Protein AF-A0A954X9W9-F1 (afdb_monomer_lite)

Radius of gyration: 19.05 Å; chains: 1; bounding box: 38×30×61 Å

Sequence (133 aa):
LPGRNALLVLKAALWCQMRGVRRLALAPLGSSPFADASPAFFSSLQATLNCGGAPHLKIEHPFANSTKQDVMQLGTRLPLELTFSCIDPRGELHCGSCNKCAERQQAFRCVGRLDLTVYAERTFDELPRPMTA

Foldseek 3Di:
DALVLLVVVVVVLVVCLVVVNQEDEDEDALPDPHPCPAPVNQVVSQVVSPPPVTRRHDYHHPRNDPDLLRVLVVCVPPPCLPDDFAPDADVVARQQPDPRNVVVCVSCVSVVHDNPGDHPDDHPVPPPDPPDD

Secondary structure (DSSP, 8-state):
-TTHHHHHHHHHHHHHHHTT--EEE----TT---GGGSHHHHHHHHHHHHTTSS--PEEE-TTTT--HHHHHHHGGGS-GGG----SS-BTTBB-SSSHHHHHHHHHHHHTT----PPBSSPPGGGSPPP---

Structure (mmCIF, N/CA/C/O backbone):
data_AF-A0A954X9W9-F1
#
_entry.id   AF-A0A954X9W9-F1
#
loop_
_atom_site.group_PDB
_atom_site.id
_atom_site.type_symbol
_atom_site.label_atom_id
_atom_site.label_alt_id
_atom_site.label_comp_id
_atom_site.label_asym_id
_atom_site.label_entity_id
_atom_site.label_seq_id
_atom_site.pdbx_PDB_ins_code
_atom_site.Cartn_x
_atom_site.Cartn_y
_atom_site.Cartn_z
_atom_site.occupancy
_atom_site.B_iso_or_equiv
_atom_site.auth_seq_id
_atom_site.auth_comp_id
_atom_site.auth_asym_id
_atom_site.auth_atom_id
_atom_site.pdbx_PDB_model_num
ATOM 1 N N . LEU A 1 1 ? 7.606 -12.682 6.592 1.00 80.88 1 LEU A N 1
ATOM 2 C CA . LEU A 1 1 ? 8.409 -13.098 5.424 1.00 80.88 1 LEU A CA 1
ATOM 3 C C . LEU A 1 1 ? 9.133 -11.877 4.862 1.00 80.88 1 LEU A C 1
ATOM 5 O O . LEU A 1 1 ? 8.463 -11.027 4.280 1.00 80.88 1 LEU A O 1
ATOM 9 N N . PRO A 1 2 ? 10.447 -11.744 5.098 1.00 89.75 2 PRO A N 1
ATOM 10 C CA . PRO A 1 2 ? 11.269 -10.724 4.446 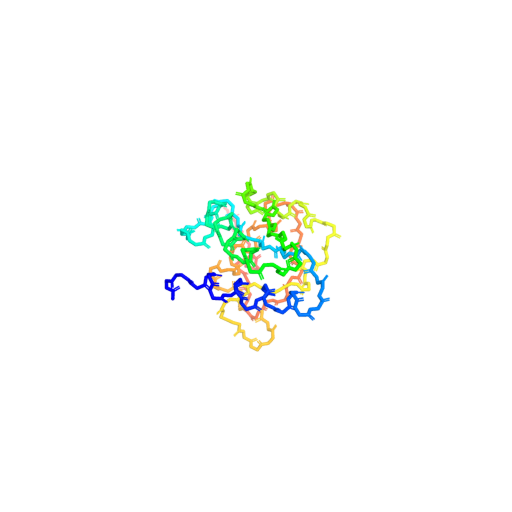1.00 89.75 2 PRO A CA 1
ATOM 11 C C . PRO A 1 2 ? 11.177 -10.836 2.917 1.00 89.75 2 PRO A C 1
ATOM 13 O O . PRO A 1 2 ? 11.149 -11.946 2.393 1.00 89.75 2 PRO A O 1
ATOM 16 N N . GLY A 1 3 ? 11.091 -9.708 2.207 1.00 90.50 3 GLY A N 1
ATOM 17 C CA . GLY A 1 3 ? 11.057 -9.687 0.737 1.00 90.50 3 GLY A CA 1
ATOM 18 C C . GLY A 1 3 ? 9.774 -10.240 0.101 1.00 90.50 3 GLY A C 1
ATOM 19 O O . GLY A 1 3 ? 9.762 -10.544 -1.092 1.00 90.50 3 GLY A O 1
ATOM 20 N N . ARG A 1 4 ? 8.683 -10.400 0.866 1.00 95.00 4 ARG A N 1
ATOM 21 C CA . ARG A 1 4 ? 7.429 -10.985 0.358 1.00 95.00 4 ARG A CA 1
ATOM 22 C C . ARG A 1 4 ? 6.861 -10.234 -0.847 1.00 95.00 4 ARG A C 1
ATOM 24 O O . ARG A 1 4 ? 6.234 -10.867 -1.695 1.00 95.00 4 ARG A O 1
ATOM 31 N N . ASN A 1 5 ? 7.066 -8.919 -0.946 1.00 95.06 5 ASN A N 1
ATOM 32 C CA . ASN A 1 5 ? 6.525 -8.149 -2.062 1.00 95.06 5 ASN A CA 1
ATOM 33 C C . ASN A 1 5 ? 7.203 -8.540 -3.378 1.00 95.06 5 ASN A C 1
ATOM 35 O O . ASN A 1 5 ? 6.531 -8.549 -4.402 1.00 95.06 5 ASN A O 1
ATOM 39 N N . ALA A 1 6 ? 8.477 -8.953 -3.361 1.00 95.62 6 ALA A N 1
ATOM 40 C CA . ALA A 1 6 ? 9.153 -9.467 -4.554 1.00 95.62 6 ALA A CA 1
ATOM 41 C C . ALA A 1 6 ? 8.402 -10.669 -5.140 1.00 95.62 6 ALA A C 1
ATOM 43 O O . ALA A 1 6 ? 8.062 -10.682 -6.321 1.00 95.62 6 ALA A O 1
ATOM 44 N N . LEU A 1 7 ? 8.074 -11.643 -4.285 1.00 95.69 7 LEU A N 1
ATOM 45 C CA . LEU A 1 7 ? 7.339 -12.844 -4.674 1.00 95.69 7 LEU A CA 1
ATOM 46 C C . LEU A 1 7 ? 5.939 -12.511 -5.209 1.00 95.69 7 LEU A C 1
ATOM 48 O O . LEU A 1 7 ? 5.534 -13.018 -6.257 1.00 95.69 7 LEU A O 1
ATOM 52 N N . LEU A 1 8 ? 5.198 -11.658 -4.495 1.00 95.94 8 LEU A N 1
ATOM 53 C CA . LEU A 1 8 ? 3.833 -11.277 -4.868 1.00 95.94 8 LEU A CA 1
ATOM 54 C C . LEU A 1 8 ? 3.797 -10.541 -6.212 1.00 95.94 8 LEU A C 1
ATOM 56 O O . LEU A 1 8 ? 2.974 -10.861 -7.072 1.00 95.94 8 LEU A O 1
ATOM 60 N N . VAL A 1 9 ? 4.712 -9.590 -6.406 1.00 96.06 9 VAL A N 1
ATOM 61 C CA . VAL A 1 9 ? 4.801 -8.803 -7.637 1.00 96.06 9 VAL A CA 1
ATOM 62 C C . VAL A 1 9 ? 5.257 -9.667 -8.802 1.00 96.06 9 VAL A C 1
ATOM 64 O O . VAL A 1 9 ? 4.660 -9.570 -9.868 1.00 96.06 9 VAL A O 1
ATOM 67 N N . LEU A 1 10 ? 6.236 -10.557 -8.608 1.00 95.25 10 LEU A N 1
ATOM 68 C CA . LEU A 1 10 ? 6.683 -11.479 -9.653 1.00 95.25 10 LEU A CA 1
ATOM 69 C C . LEU A 1 10 ? 5.529 -12.355 -10.156 1.00 95.25 10 LEU A C 1
ATOM 71 O O . LEU A 1 10 ? 5.300 -12.446 -11.360 1.00 95.25 10 LEU A O 1
ATOM 75 N N . LYS A 1 11 ? 4.751 -12.945 -9.242 1.00 96.19 11 LYS A N 1
ATOM 76 C CA . LYS A 1 11 ? 3.587 -13.765 -9.606 1.00 96.19 11 LYS A CA 1
ATOM 77 C C . LYS A 1 11 ? 2.559 -12.971 -10.420 1.00 96.19 11 LYS A C 1
ATOM 79 O O . LYS A 1 11 ? 2.090 -13.456 -11.449 1.00 96.19 11 LYS A O 1
ATOM 84 N N . ALA A 1 12 ? 2.206 -11.768 -9.968 1.00 96.62 12 ALA A N 1
ATOM 85 C CA . ALA A 1 12 ? 1.244 -10.916 -10.664 1.00 96.62 12 ALA A CA 1
ATOM 86 C C . ALA A 1 12 ? 1.771 -10.448 -12.031 1.00 96.62 12 ALA A C 1
ATOM 88 O O . ALA A 1 12 ? 1.038 -10.485 -13.016 1.00 96.62 12 ALA A O 1
ATOM 89 N N . ALA A 1 13 ? 3.049 -10.074 -12.110 1.00 94.81 13 ALA A N 1
ATOM 90 C CA . ALA A 1 13 ? 3.706 -9.634 -13.335 1.00 94.81 13 ALA A CA 1
ATOM 91 C C . ALA A 1 13 ? 3.711 -10.721 -14.417 1.00 94.81 13 ALA A C 1
ATOM 93 O O . ALA A 1 13 ? 3.351 -10.436 -15.558 1.00 94.81 13 ALA A O 1
ATOM 94 N N . LEU A 1 14 ? 4.044 -11.965 -14.056 1.00 93.19 14 LEU A N 1
ATOM 95 C CA . LEU A 1 14 ? 3.998 -13.099 -14.985 1.00 93.19 14 LEU A CA 1
ATOM 96 C C . LEU A 1 14 ? 2.580 -13.319 -15.521 1.00 93.19 14 LEU A C 1
ATOM 98 O O . LEU A 1 14 ? 2.388 -13.465 -16.727 1.00 93.19 14 LEU A O 1
ATOM 102 N N . TRP A 1 15 ? 1.570 -13.268 -14.645 1.00 95.25 15 TRP A N 1
ATOM 103 C CA . TRP A 1 15 ? 0.173 -13.358 -15.070 1.00 95.25 15 TRP A CA 1
ATOM 104 C C . TRP A 1 15 ? -0.206 -12.221 -16.030 1.00 95.25 15 TRP A C 1
ATOM 106 O O . TRP A 1 15 ? -0.824 -12.473 -17.066 1.00 95.25 15 TRP A O 1
ATOM 116 N N . CYS A 1 16 ? 0.202 -10.984 -15.730 1.00 95.00 16 CYS A N 1
ATOM 117 C CA . CYS A 1 16 ? -0.031 -9.830 -16.595 1.00 95.00 16 CYS A CA 1
ATOM 118 C C . CYS A 1 16 ? 0.598 -10.028 -17.981 1.00 95.00 16 CYS A C 1
ATOM 120 O O . CYS A 1 16 ? -0.082 -9.842 -18.990 1.00 95.00 16 CYS A O 1
ATOM 122 N N . GLN A 1 17 ? 1.858 -10.466 -18.040 1.00 91.88 17 GLN A N 1
ATOM 123 C CA . GLN A 1 17 ? 2.579 -10.710 -19.292 1.00 91.88 17 GLN A CA 1
ATOM 124 C C . GLN A 1 17 ? 1.911 -11.801 -20.137 1.00 91.88 17 GLN A C 1
ATOM 126 O O . GLN A 1 17 ? 1.673 -11.582 -21.325 1.00 91.88 17 GLN A O 1
ATOM 131 N N . MET A 1 18 ? 1.510 -12.922 -19.527 1.00 92.12 18 MET A N 1
ATOM 132 C CA . MET A 1 18 ? 0.786 -14.007 -20.211 1.00 92.12 18 MET A CA 1
ATOM 133 C C . MET A 1 18 ? -0.564 -13.567 -20.799 1.00 92.12 18 MET A C 1
ATOM 135 O O . MET A 1 18 ? -1.098 -14.226 -21.688 1.00 92.12 18 MET A O 1
ATOM 139 N N . ARG A 1 19 ? -1.142 -12.475 -20.288 1.00 94.31 19 ARG A N 1
ATOM 140 C CA . ARG A 1 19 ? -2.452 -11.944 -20.694 1.00 94.31 19 ARG A CA 1
ATOM 141 C C . ARG A 1 19 ? -2.364 -10.633 -21.479 1.00 94.31 19 ARG A C 1
ATOM 143 O O . ARG A 1 19 ? -3.397 -10.048 -21.785 1.00 94.31 19 ARG A O 1
ATOM 150 N N . GLY A 1 20 ? -1.159 -10.149 -21.786 1.00 92.81 20 GLY A N 1
ATOM 151 C CA . GLY A 1 20 ? -0.963 -8.867 -22.470 1.00 92.81 20 GLY A CA 1
ATOM 152 C C . GLY A 1 20 ? -1.378 -7.637 -21.647 1.00 92.81 20 GLY A C 1
ATOM 153 O O . GLY A 1 20 ? -1.571 -6.557 -22.208 1.00 92.81 20 GLY A O 1
ATOM 154 N N . VAL A 1 21 ? -1.512 -7.768 -20.324 1.00 95.31 21 VAL A N 1
ATOM 155 C CA . VAL A 1 21 ? -1.783 -6.648 -19.413 1.00 95.31 21 VAL A CA 1
ATOM 156 C C . VAL A 1 21 ? -0.481 -5.893 -19.167 1.00 95.31 21 VAL A C 1
ATOM 158 O O . VAL A 1 21 ? 0.491 -6.448 -18.665 1.00 95.31 21 VAL A O 1
ATOM 161 N N . ARG A 1 22 ? -0.458 -4.603 -19.511 1.00 94.81 22 ARG A N 1
ATOM 162 C CA . ARG A 1 22 ? 0.770 -3.785 -19.479 1.00 94.81 22 ARG A CA 1
ATOM 163 C C . ARG A 1 22 ? 0.952 -2.969 -18.205 1.00 94.81 22 ARG A C 1
ATOM 165 O O . ARG A 1 22 ? 1.997 -2.355 -18.038 1.00 94.81 22 ARG A O 1
ATOM 172 N N . ARG A 1 23 ? -0.047 -2.917 -17.323 1.00 96.50 23 ARG A N 1
ATOM 173 C CA . ARG A 1 23 ? 0.004 -2.129 -16.085 1.00 96.50 23 ARG A CA 1
ATOM 174 C C . ARG A 1 23 ? -0.315 -3.004 -14.888 1.00 96.50 23 ARG A C 1
ATOM 176 O O . ARG A 1 23 ? -1.356 -3.656 -14.868 1.00 96.50 23 ARG A O 1
ATOM 183 N N . LEU A 1 24 ? 0.573 -2.980 -13.905 1.00 96.50 24 LEU A N 1
ATOM 184 C CA . LEU A 1 24 ? 0.403 -3.614 -12.607 1.00 96.50 24 LEU A CA 1
ATOM 185 C C . LEU A 1 24 ? 0.461 -2.526 -11.537 1.00 96.50 24 LEU A C 1
ATOM 187 O O . LEU A 1 24 ? 1.529 -1.989 -11.253 1.00 96.50 24 LEU A O 1
ATOM 191 N N . ALA A 1 25 ? -0.689 -2.201 -10.954 1.00 96.88 25 ALA A N 1
ATOM 192 C CA . ALA A 1 25 ? -0.775 -1.228 -9.877 1.00 96.88 25 ALA A CA 1
ATOM 193 C C . ALA A 1 25 ? -0.643 -1.915 -8.511 1.00 96.88 25 ALA A C 1
ATOM 195 O O . ALA A 1 25 ? -1.293 -2.924 -8.236 1.00 96.88 25 ALA A O 1
ATOM 196 N N . LEU A 1 26 ? 0.184 -1.342 -7.647 1.00 95.81 26 LEU A N 1
ATOM 197 C CA . LEU A 1 26 ? 0.403 -1.748 -6.265 1.00 95.81 26 LEU A CA 1
ATOM 198 C C . LEU A 1 26 ? 0.089 -0.557 -5.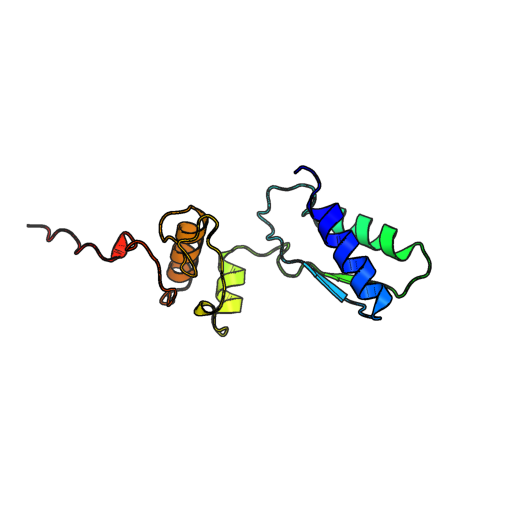364 1.00 95.81 26 LEU A C 1
ATOM 200 O O . LEU A 1 26 ? 0.344 0.584 -5.722 1.00 95.81 26 LEU A O 1
ATOM 204 N N . ALA A 1 27 ? -0.445 -0.804 -4.174 1.00 94.31 27 ALA A N 1
ATOM 205 C CA . ALA A 1 27 ? -0.917 0.262 -3.291 1.00 94.31 27 ALA A CA 1
ATOM 206 C C . ALA A 1 27 ? -0.154 0.367 -1.949 1.00 94.31 27 ALA A C 1
ATOM 208 O O . ALA A 1 27 ? -0.806 0.523 -0.914 1.00 94.31 27 ALA A O 1
ATOM 209 N N . PRO A 1 28 ? 1.194 0.267 -1.895 1.00 93.69 28 PRO A N 1
ATOM 210 C CA . PRO A 1 28 ? 1.902 0.621 -0.673 1.00 93.69 28 PRO A CA 1
ATOM 211 C C . PRO A 1 28 ? 1.761 2.126 -0.422 1.00 93.69 28 PRO A C 1
ATOM 213 O O . PRO A 1 28 ? 1.858 2.934 -1.346 1.00 93.69 28 PRO A O 1
ATOM 216 N N . LEU A 1 29 ? 1.525 2.486 0.838 1.00 92.38 29 LEU A N 1
ATOM 217 C CA . LEU A 1 29 ? 1.554 3.877 1.284 1.00 92.38 29 LEU A CA 1
ATOM 218 C C . LEU A 1 29 ? 3.000 4.354 1.417 1.00 92.38 29 LEU A C 1
ATOM 220 O O . LEU A 1 29 ? 3.893 3.546 1.689 1.00 92.38 29 LEU A O 1
ATOM 224 N N . GLY A 1 30 ? 3.215 5.667 1.341 1.00 86.50 30 GLY A N 1
ATOM 225 C CA . GLY A 1 30 ? 4.536 6.259 1.589 1.00 86.50 30 GLY A CA 1
ATOM 226 C C . GLY A 1 30 ? 5.076 5.992 2.995 1.00 86.50 30 GLY A C 1
ATOM 227 O O . GLY A 1 30 ? 6.281 5.916 3.196 1.00 86.50 30 GLY A O 1
ATOM 228 N N . SER A 1 31 ? 4.188 5.753 3.962 1.00 87.44 31 SER A N 1
ATOM 229 C CA . SER A 1 31 ? 4.537 5.372 5.334 1.00 87.44 31 SER A CA 1
ATOM 230 C C . SER A 1 31 ? 4.858 3.881 5.515 1.00 87.44 31 SER A C 1
ATOM 232 O O . SER A 1 31 ? 4.969 3.411 6.648 1.00 87.44 31 SER A O 1
ATOM 234 N N . SER A 1 32 ? 4.951 3.103 4.431 1.00 88.75 32 SER A N 1
ATOM 235 C CA . SER A 1 32 ? 5.277 1.679 4.509 1.00 88.75 32 SER A CA 1
ATOM 236 C C . SER A 1 32 ? 6.671 1.475 5.123 1.00 88.75 32 SER A C 1
ATOM 238 O O . SER A 1 32 ? 7.649 1.982 4.577 1.00 88.75 32 SER A O 1
ATOM 240 N N . PRO A 1 33 ? 6.809 0.678 6.200 1.00 89.75 33 PRO A N 1
ATOM 241 C CA . PRO A 1 33 ? 8.104 0.440 6.840 1.00 89.75 33 PRO A CA 1
ATOM 242 C C . PRO A 1 33 ? 8.971 -0.581 6.085 1.00 89.75 33 PRO A C 1
ATOM 244 O O . PRO A 1 33 ? 10.086 -0.884 6.502 1.00 89.75 33 PRO A O 1
ATOM 247 N N . PHE A 1 34 ? 8.453 -1.179 5.008 1.00 92.06 34 PHE A N 1
ATOM 248 C CA . PHE A 1 34 ? 9.112 -2.279 4.314 1.00 92.06 34 PHE A CA 1
ATOM 249 C C . PHE A 1 34 ? 10.012 -1.785 3.174 1.00 92.06 34 PHE A C 1
ATOM 251 O O . PHE A 1 34 ? 9.554 -1.087 2.270 1.00 92.06 34 PHE A O 1
ATOM 258 N N . ALA A 1 35 ? 11.279 -2.212 3.166 1.00 91.62 35 ALA A N 1
ATOM 259 C CA . ALA A 1 35 ? 12.237 -1.859 2.112 1.00 91.62 35 ALA A CA 1
ATOM 260 C C . ALA A 1 35 ? 11.801 -2.348 0.712 1.00 91.62 35 ALA A C 1
ATOM 262 O O . ALA A 1 35 ? 12.013 -1.657 -0.289 1.00 91.62 35 ALA A O 1
ATOM 263 N N . ASP A 1 36 ? 11.115 -3.497 0.652 1.00 94.38 36 ASP A N 1
ATOM 264 C CA . ASP A 1 36 ? 10.514 -4.084 -0.557 1.00 94.38 36 ASP A CA 1
ATOM 265 C C . ASP A 1 36 ? 9.175 -3.426 -0.953 1.00 94.38 36 ASP A C 1
ATOM 267 O O . ASP A 1 36 ? 8.396 -3.980 -1.727 1.00 94.38 36 ASP A O 1
ATOM 271 N N . ALA A 1 37 ? 8.878 -2.241 -0.418 1.00 94.44 37 ALA A N 1
ATOM 272 C CA . ALA A 1 37 ? 7.750 -1.397 -0.808 1.00 94.44 37 ALA A CA 1
ATOM 273 C C . ALA A 1 37 ? 8.188 0.004 -1.276 1.00 94.44 37 ALA A C 1
ATOM 275 O O . ALA A 1 37 ? 7.350 0.893 -1.419 1.00 94.44 37 ALA A O 1
ATOM 276 N N . SER A 1 38 ? 9.489 0.218 -1.497 1.00 93.44 38 SER A N 1
ATOM 277 C CA . SER A 1 38 ? 10.029 1.510 -1.927 1.00 93.44 38 SER A CA 1
ATOM 278 C C . SER A 1 38 ? 9.907 1.730 -3.447 1.00 93.44 38 SER A C 1
ATOM 280 O O . SER A 1 38 ? 9.951 0.766 -4.221 1.00 93.44 38 SER A O 1
ATOM 282 N N . PRO A 1 39 ? 9.840 2.990 -3.922 1.00 93.25 39 PRO A N 1
ATOM 283 C CA . PRO A 1 39 ? 9.865 3.293 -5.358 1.00 93.25 39 PRO A CA 1
ATOM 284 C C . PRO A 1 39 ? 11.103 2.740 -6.083 1.00 93.25 39 PRO A C 1
ATOM 286 O O . PRO A 1 39 ? 11.008 2.259 -7.215 1.00 93.25 39 PRO A O 1
ATOM 289 N N . ALA A 1 40 ? 12.266 2.765 -5.422 1.00 94.75 40 ALA A N 1
ATOM 290 C CA . ALA A 1 40 ? 13.514 2.225 -5.962 1.00 94.75 40 ALA A CA 1
ATOM 291 C C . ALA A 1 40 ? 13.444 0.701 -6.161 1.00 94.75 40 ALA A C 1
ATOM 293 O O . ALA A 1 40 ? 13.867 0.189 -7.202 1.00 94.75 40 ALA A O 1
ATOM 294 N N . PHE A 1 41 ? 12.851 -0.016 -5.199 1.00 95.75 41 PHE A N 1
ATOM 295 C CA . PHE A 1 41 ? 12.609 -1.452 -5.308 1.00 95.75 41 PHE A CA 1
ATOM 296 C C . PHE A 1 41 ? 11.712 -1.781 -6.510 1.00 95.75 41 PHE A C 1
ATOM 298 O O . PHE A 1 41 ? 12.092 -2.594 -7.354 1.00 95.75 41 PHE A O 1
ATOM 305 N N . PHE A 1 42 ? 10.562 -1.111 -6.648 1.00 95.50 42 PHE A N 1
ATOM 306 C CA . PHE A 1 42 ? 9.650 -1.364 -7.771 1.00 95.50 42 PHE A CA 1
ATOM 307 C C . PHE A 1 42 ? 10.255 -0.999 -9.126 1.00 95.50 42 PHE A C 1
ATOM 309 O O . PHE A 1 42 ? 10.051 -1.731 -10.093 1.00 95.50 42 PHE A O 1
ATOM 316 N N . SER A 1 43 ? 11.039 0.080 -9.199 1.00 94.88 43 SER A N 1
ATOM 317 C CA . SER A 1 43 ? 11.725 0.485 -10.433 1.00 94.88 43 SER A CA 1
ATOM 318 C C . SER A 1 43 ? 12.743 -0.567 -10.885 1.00 94.88 43 SER A C 1
ATOM 320 O O . SER A 1 43 ? 12.768 -0.943 -12.058 1.00 94.88 43 SER A O 1
ATOM 322 N N . SER A 1 44 ? 13.528 -1.101 -9.945 1.00 95.81 44 SER A N 1
ATOM 323 C CA . SER A 1 44 ? 14.514 -2.158 -10.213 1.00 95.81 44 SER A CA 1
ATOM 324 C C . SER A 1 44 ? 13.845 -3.468 -10.640 1.00 95.81 44 SER A C 1
ATOM 326 O O . SER A 1 44 ? 14.278 -4.123 -11.594 1.00 95.81 44 SER A O 1
ATOM 328 N N . LEU A 1 45 ? 12.746 -3.835 -9.976 1.00 94.75 45 LEU A N 1
ATOM 329 C CA . LEU A 1 45 ? 11.985 -5.036 -10.311 1.00 94.75 45 LEU A CA 1
ATOM 330 C C . LEU A 1 45 ? 11.315 -4.920 -11.686 1.00 94.75 45 LEU A C 1
ATOM 332 O O . LEU A 1 45 ? 11.376 -5.859 -12.475 1.00 94.75 45 LEU A O 1
ATOM 336 N N . GLN A 1 46 ? 10.737 -3.760 -12.014 1.00 95.31 46 GLN A N 1
ATOM 337 C CA . GLN A 1 46 ? 10.173 -3.494 -13.339 1.00 95.31 46 GLN A CA 1
ATOM 338 C C . GLN A 1 46 ? 11.232 -3.633 -14.441 1.00 95.31 46 GLN A C 1
ATOM 340 O O . GLN A 1 46 ? 10.968 -4.259 -15.465 1.00 95.31 46 GLN A O 1
ATOM 345 N N . ALA A 1 47 ? 12.424 -3.060 -14.241 1.00 94.50 47 ALA A N 1
ATOM 346 C CA . ALA A 1 47 ? 13.525 -3.182 -15.196 1.00 94.50 47 ALA A CA 1
ATOM 347 C C . ALA A 1 47 ? 13.911 -4.654 -15.410 1.00 94.50 47 ALA A C 1
ATOM 349 O O . ALA A 1 47 ? 13.986 -5.113 -16.547 1.00 94.50 47 ALA A O 1
ATOM 350 N N . THR A 1 48 ? 14.041 -5.411 -14.317 1.00 93.69 48 THR A N 1
ATOM 351 C CA . THR A 1 48 ? 14.344 -6.850 -14.351 1.00 93.69 48 THR A CA 1
ATOM 352 C C . THR A 1 48 ? 13.294 -7.636 -15.141 1.00 93.69 48 THR A C 1
ATOM 354 O O . THR A 1 48 ? 13.640 -8.429 -16.013 1.00 93.69 48 THR A O 1
ATOM 357 N N . LEU A 1 49 ? 12.006 -7.384 -14.889 1.00 92.25 49 LEU A N 1
ATOM 358 C CA . LEU A 1 49 ? 10.897 -8.062 -15.572 1.00 92.25 49 LEU A CA 1
ATOM 359 C C . LEU A 1 49 ? 10.817 -7.734 -17.071 1.00 92.25 49 LEU A C 1
ATOM 361 O O . LEU A 1 49 ? 10.330 -8.552 -17.850 1.00 92.25 49 LEU A O 1
ATOM 365 N N . ASN A 1 50 ? 11.295 -6.554 -17.474 1.00 92.50 50 ASN A N 1
ATOM 366 C CA . ASN A 1 50 ? 11.281 -6.100 -18.864 1.00 92.50 50 ASN A CA 1
ATOM 367 C C . ASN A 1 50 ? 12.557 -6.465 -19.647 1.00 92.50 50 ASN A C 1
ATOM 369 O O . ASN A 1 50 ? 12.550 -6.349 -20.871 1.00 92.50 50 ASN A O 1
ATOM 373 N N . CYS A 1 51 ? 13.627 -6.941 -18.997 1.00 89.94 51 CYS A N 1
ATOM 374 C CA . CYS A 1 51 ? 14.861 -7.360 -19.683 1.00 89.94 51 CYS A CA 1
ATOM 375 C C . CYS A 1 51 ? 14.663 -8.552 -20.641 1.00 89.94 51 CYS A C 1
ATOM 377 O O . CYS A 1 51 ? 15.428 -8.704 -21.586 1.00 89.94 51 CYS A O 1
ATOM 379 N N . GLY A 1 52 ? 13.649 -9.397 -20.421 1.00 76.31 52 GLY A N 1
ATOM 380 C CA . GLY A 1 52 ? 13.423 -10.634 -21.186 1.00 76.31 52 GLY A CA 1
ATOM 381 C C . GLY A 1 52 ? 12.687 -10.486 -22.527 1.00 76.31 52 GLY A C 1
ATOM 382 O O . GLY A 1 52 ? 12.248 -11.493 -23.071 1.00 76.31 52 GLY A O 1
ATOM 383 N N . GLY A 1 53 ? 12.484 -9.268 -23.044 1.00 63.00 53 GLY A N 1
ATOM 384 C CA . GLY A 1 53 ? 11.827 -9.037 -24.345 1.00 63.00 53 GLY A CA 1
ATOM 385 C C . GLY A 1 53 ? 10.301 -9.233 -24.371 1.00 63.00 53 GLY A C 1
ATOM 386 O O . GLY A 1 53 ? 9.687 -9.191 -25.435 1.00 63.00 53 GLY A O 1
ATOM 387 N N . ALA A 1 54 ? 9.677 -9.440 -23.210 1.00 63.62 54 ALA A N 1
ATOM 388 C CA . ALA A 1 54 ? 8.227 -9.520 -23.042 1.00 63.62 54 ALA A CA 1
ATOM 389 C C . ALA A 1 54 ? 7.549 -8.135 -23.227 1.00 63.62 54 ALA A C 1
ATOM 391 O O . ALA A 1 54 ? 8.241 -7.113 -23.267 1.00 63.62 54 ALA A O 1
ATOM 392 N N . PRO A 1 55 ? 6.201 -8.051 -23.307 1.00 70.31 55 PRO A N 1
ATOM 393 C CA . PRO A 1 55 ? 5.499 -6.769 -23.349 1.00 70.31 55 PRO A CA 1
ATOM 394 C C . PRO A 1 55 ? 5.940 -5.870 -22.190 1.00 70.31 55 PRO A C 1
ATOM 396 O O . PRO A 1 55 ? 6.013 -6.337 -21.053 1.00 70.31 55 PRO A O 1
ATOM 399 N N . HIS A 1 56 ? 6.193 -4.587 -22.469 1.00 86.81 56 HIS A N 1
ATOM 400 C CA . HIS A 1 56 ? 6.624 -3.623 -21.456 1.00 86.81 56 HIS A CA 1
ATOM 401 C C . HIS A 1 56 ? 5.584 -3.505 -20.333 1.00 86.81 56 HIS A C 1
ATOM 403 O O . HIS A 1 56 ? 4.544 -2.860 -20.497 1.00 86.81 56 HIS A O 1
ATOM 409 N N . LEU A 1 57 ? 5.871 -4.128 -19.189 1.00 93.75 57 LEU A N 1
ATOM 410 C CA . LEU A 1 57 ? 5.085 -3.996 -17.974 1.00 93.75 57 LEU A CA 1
ATOM 411 C C . LEU A 1 57 ? 5.483 -2.695 -17.273 1.00 93.75 57 LEU A C 1
ATOM 413 O O . LEU A 1 57 ? 6.665 -2.437 -17.029 1.00 93.75 57 LEU A O 1
ATOM 417 N N . LYS A 1 58 ? 4.489 -1.892 -16.913 1.00 96.38 58 LYS A N 1
ATOM 418 C CA . LYS A 1 58 ? 4.623 -0.732 -16.040 1.00 96.38 58 LYS A CA 1
ATOM 419 C C . LYS A 1 58 ? 4.121 -1.108 -14.651 1.00 96.38 58 LYS A C 1
ATOM 421 O O . LYS A 1 58 ? 2.956 -1.476 -14.496 1.00 96.38 58 LYS A O 1
ATOM 426 N N . ILE A 1 59 ? 4.993 -1.006 -13.654 1.00 96.44 59 ILE A N 1
ATOM 427 C CA . ILE A 1 59 ? 4.606 -1.094 -12.249 1.00 96.44 59 ILE A CA 1
ATOM 428 C C . ILE A 1 59 ? 4.244 0.316 -11.789 1.00 96.44 59 ILE A C 1
ATOM 430 O O . ILE A 1 59 ? 5.037 1.249 -11.917 1.00 96.44 59 ILE A O 1
ATOM 434 N N . GLU A 1 60 ? 3.028 0.472 -11.283 1.00 97.06 60 GLU A N 1
ATOM 435 C CA . GLU A 1 60 ? 2.493 1.740 -10.798 1.00 97.06 60 GLU A CA 1
ATOM 436 C C . GLU A 1 60 ? 2.258 1.648 -9.293 1.00 97.06 60 GLU A C 1
ATOM 438 O O . GLU A 1 60 ? 1.780 0.636 -8.789 1.00 97.06 60 GLU A O 1
ATOM 443 N N . HIS A 1 61 ? 2.583 2.712 -8.566 1.00 95.06 61 HIS A N 1
ATOM 444 C CA . HIS A 1 61 ? 2.360 2.793 -7.125 1.00 95.06 61 HIS A CA 1
ATOM 445 C C . HIS A 1 61 ? 1.734 4.147 -6.758 1.00 95.06 61 HIS A C 1
ATOM 447 O O . HIS A 1 61 ? 2.422 5.038 -6.252 1.00 95.06 61 HIS A O 1
ATOM 453 N N . PRO A 1 62 ? 0.430 4.344 -7.050 1.00 94.50 62 PRO A N 1
ATOM 454 C CA . PRO A 1 62 ? -0.222 5.654 -6.968 1.00 94.50 62 PRO A CA 1
ATOM 455 C C . PRO A 1 62 ? -0.216 6.266 -5.563 1.00 94.50 62 PRO A C 1
ATOM 457 O O . PRO A 1 62 ? -0.320 7.480 -5.438 1.00 94.50 62 PRO A O 1
ATOM 460 N N . PHE A 1 63 ? -0.055 5.453 -4.515 1.00 95.12 63 PHE A N 1
ATOM 461 C CA . PHE A 1 63 ? -0.068 5.911 -3.123 1.00 95.12 63 PHE A CA 1
ATOM 462 C C . PHE A 1 63 ? 1.314 5.994 -2.467 1.00 95.12 63 PHE A C 1
ATOM 464 O O . PHE A 1 63 ? 1.405 6.220 -1.261 1.00 95.12 63 PHE A O 1
ATOM 471 N N . ALA A 1 64 ? 2.397 5.873 -3.242 1.00 92.25 64 ALA A N 1
ATOM 472 C CA . ALA A 1 64 ? 3.761 5.917 -2.707 1.00 92.25 64 ALA A CA 1
ATOM 473 C C . ALA A 1 64 ? 4.112 7.239 -2.001 1.00 92.25 64 ALA A C 1
ATOM 475 O O . ALA A 1 64 ? 5.001 7.253 -1.160 1.00 92.25 64 ALA A O 1
ATOM 476 N N . ASN A 1 65 ? 3.396 8.325 -2.307 1.00 91.81 65 ASN A N 1
ATOM 477 C CA . ASN A 1 65 ? 3.548 9.628 -1.651 1.00 91.81 65 ASN A CA 1
ATOM 478 C C . ASN A 1 65 ? 2.287 10.044 -0.875 1.00 91.81 65 ASN A C 1
ATOM 480 O O . ASN A 1 65 ? 2.142 11.209 -0.523 1.00 91.81 65 ASN A O 1
ATOM 484 N N . SER A 1 66 ? 1.354 9.116 -0.647 1.00 93.75 66 SER A N 1
ATOM 485 C CA . SER A 1 66 ? 0.082 9.393 0.019 1.00 93.75 66 SER A CA 1
ATOM 486 C C . SER A 1 66 ? 0.110 8.933 1.470 1.00 93.75 66 SER A C 1
ATOM 488 O O . SER A 1 66 ? 0.611 7.851 1.799 1.00 93.75 66 SER A O 1
ATOM 490 N N . THR A 1 67 ? -0.498 9.733 2.337 1.00 92.00 67 THR A N 1
ATOM 491 C CA . THR A 1 67 ? -0.871 9.325 3.688 1.00 92.00 67 THR A CA 1
ATOM 492 C C . THR A 1 67 ? -2.145 8.479 3.656 1.00 92.00 67 THR A C 1
ATOM 494 O O . THR A 1 67 ? -2.891 8.450 2.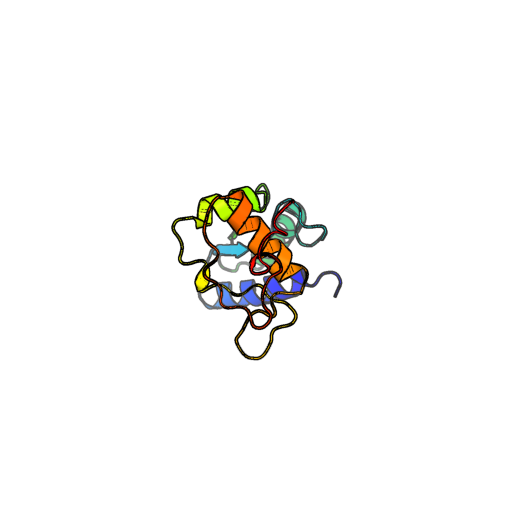675 1.00 92.00 67 THR A O 1
ATOM 497 N N . LYS A 1 68 ? -2.441 7.791 4.764 1.00 90.94 68 LYS A N 1
ATOM 498 C CA . LYS A 1 68 ? -3.711 7.065 4.917 1.00 90.94 68 LYS A CA 1
ATOM 499 C C . LYS A 1 68 ? -4.916 8.000 4.779 1.00 90.94 68 LYS A C 1
ATOM 501 O O . LYS A 1 68 ? -5.931 7.585 4.227 1.00 90.94 68 LYS A O 1
ATOM 506 N N . GLN A 1 69 ? -4.791 9.232 5.269 1.00 91.62 69 GLN A N 1
ATOM 507 C CA . GLN A 1 69 ? -5.835 10.242 5.179 1.00 91.62 69 GLN A CA 1
ATOM 508 C C . GLN A 1 69 ? -6.093 10.613 3.712 1.00 91.62 69 GLN A C 1
ATOM 510 O O . GLN A 1 69 ? -7.238 10.486 3.283 1.00 91.62 69 GLN A O 1
ATOM 515 N N . ASP A 1 70 ? -5.046 10.892 2.925 1.00 93.69 70 ASP A N 1
ATOM 516 C CA . ASP A 1 70 ? -5.173 11.216 1.491 1.00 93.69 70 ASP A CA 1
ATOM 517 C C . ASP A 1 70 ? -5.911 10.115 0.716 1.00 93.69 70 ASP A C 1
ATOM 519 O O . ASP A 1 70 ? -6.829 10.379 -0.066 1.00 93.69 70 ASP A O 1
ATOM 523 N N . VAL A 1 71 ? -5.551 8.851 0.972 1.00 94.00 71 VAL A N 1
ATOM 524 C CA . VAL A 1 71 ? -6.218 7.698 0.348 1.00 94.00 71 VAL A CA 1
ATOM 525 C C . VAL A 1 71 ? -7.680 7.599 0.785 1.00 94.00 71 VAL A C 1
ATOM 527 O O . VAL A 1 71 ? -8.548 7.290 -0.034 1.00 94.00 71 VAL A O 1
ATOM 530 N N . MET A 1 72 ? -7.985 7.886 2.052 1.00 94.12 72 MET A N 1
ATOM 531 C CA . MET A 1 72 ? -9.368 7.913 2.531 1.00 94.12 72 MET A CA 1
ATOM 532 C C . MET A 1 72 ? -10.176 9.042 1.897 1.00 94.12 72 MET A C 1
ATOM 534 O O . MET A 1 72 ? -11.327 8.804 1.535 1.00 94.12 72 MET A O 1
ATOM 538 N N . GLN A 1 73 ? -9.598 10.232 1.703 1.00 94.12 73 GLN A N 1
ATOM 539 C CA . GLN A 1 73 ? -10.262 11.321 0.983 1.00 94.12 73 GLN A CA 1
ATOM 540 C C . GLN A 1 73 ? -10.559 10.946 -0.467 1.00 94.12 73 GLN A C 1
ATOM 542 O O . GLN A 1 73 ? -11.681 11.171 -0.924 1.00 94.12 73 GLN A O 1
ATOM 547 N N . LEU A 1 74 ? -9.622 10.298 -1.165 1.00 93.31 74 LEU A N 1
ATOM 548 C CA . LEU A 1 74 ? -9.869 9.769 -2.510 1.00 93.31 74 LEU A CA 1
ATOM 549 C C . LEU A 1 74 ? -11.016 8.742 -2.514 1.00 93.31 74 LEU A C 1
ATOM 551 O O . LEU A 1 74 ? -11.863 8.745 -3.406 1.00 93.31 74 LEU A O 1
ATOM 555 N N . GLY A 1 75 ? -11.073 7.894 -1.487 1.00 92.19 75 GLY A N 1
ATOM 556 C CA . GLY A 1 75 ? -12.102 6.871 -1.314 1.00 92.19 75 GLY A CA 1
ATOM 557 C C . GLY A 1 75 ? -13.468 7.386 -0.847 1.00 92.19 75 GLY A C 1
ATOM 558 O O . GLY A 1 75 ? -14.402 6.593 -0.758 1.00 92.19 75 GLY A O 1
ATOM 559 N N . THR A 1 76 ? -13.636 8.682 -0.560 1.00 90.44 76 THR A N 1
ATOM 560 C CA . THR A 1 76 ? -14.903 9.246 -0.037 1.00 90.44 76 THR A CA 1
ATOM 561 C C . THR A 1 76 ? -16.117 8.985 -0.929 1.00 90.44 76 THR A C 1
ATOM 563 O O . THR A 1 76 ? -17.238 8.931 -0.433 1.00 90.44 76 THR A O 1
ATOM 566 N N . ARG A 1 77 ? -15.905 8.795 -2.233 1.00 89.19 77 ARG A N 1
ATOM 567 C CA . ARG A 1 77 ? -16.964 8.516 -3.217 1.00 89.19 77 ARG A CA 1
ATOM 568 C C . ARG A 1 77 ? -17.136 7.027 -3.527 1.00 89.19 77 ARG A C 1
ATOM 570 O O . ARG A 1 77 ? -17.960 6.678 -4.364 1.00 89.19 77 ARG A O 1
ATOM 577 N N . LEU A 1 78 ? -16.341 6.163 -2.901 1.00 93.19 78 LEU A N 1
ATOM 578 C CA . LEU A 1 78 ? -16.355 4.720 -3.120 1.00 93.19 78 LEU A CA 1
ATOM 579 C C . LEU A 1 78 ? -17.146 4.008 -2.006 1.00 93.19 78 LEU A C 1
ATOM 581 O O . LEU A 1 78 ? -17.206 4.527 -0.882 1.00 93.19 78 LEU A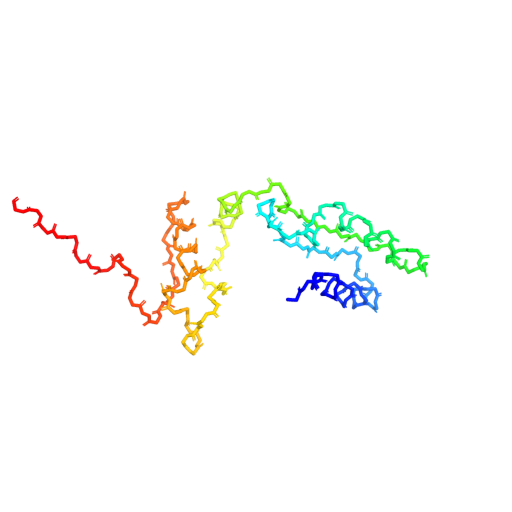 O 1
ATOM 585 N N . PRO A 1 79 ? -17.712 2.818 -2.294 1.00 92.62 79 PRO A N 1
ATOM 586 C CA . PRO A 1 79 ? -18.424 1.998 -1.315 1.00 92.62 79 PRO A CA 1
ATOM 587 C C . PRO A 1 79 ? -17.425 1.291 -0.384 1.00 92.62 79 PRO A C 1
ATOM 589 O O . PRO A 1 79 ? -17.134 0.100 -0.517 1.00 92.62 79 PRO A O 1
ATOM 592 N N . LEU A 1 80 ? -16.811 2.053 0.526 1.00 92.50 80 LEU A N 1
ATOM 593 C CA . LEU A 1 80 ? -15.754 1.558 1.413 1.00 92.50 80 LEU A CA 1
ATOM 594 C C . LEU A 1 80 ? -16.253 0.466 2.368 1.00 92.50 80 LEU A C 1
ATOM 596 O O . LEU A 1 80 ? -15.452 -0.350 2.819 1.00 92.50 80 LEU A O 1
ATOM 600 N N . GLU A 1 81 ? -17.546 0.405 2.652 1.00 89.38 81 GLU A N 1
ATOM 601 C CA . GLU A 1 81 ? -18.219 -0.647 3.416 1.00 89.38 81 GLU A CA 1
ATOM 602 C C . GLU A 1 81 ? -18.077 -2.044 2.800 1.00 89.38 81 GLU A C 1
ATOM 604 O O . GLU A 1 81 ? -18.047 -3.02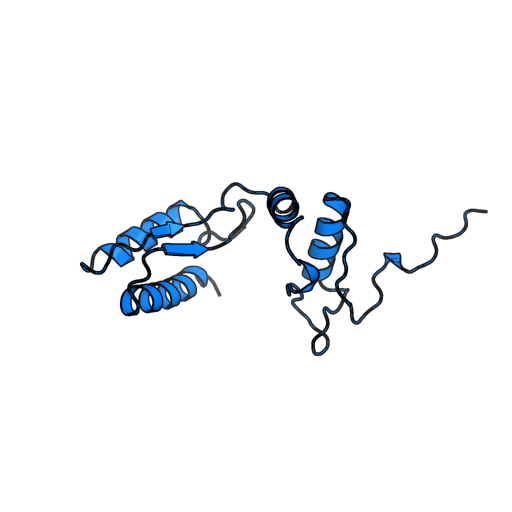5 3.535 1.00 89.38 81 GLU A O 1
ATOM 609 N N . LEU A 1 82 ? -17.878 -2.135 1.480 1.00 92.56 82 LEU A N 1
ATOM 610 C CA . LEU A 1 82 ? -17.639 -3.401 0.776 1.00 92.56 82 LEU A CA 1
ATOM 611 C C . LEU A 1 82 ? -16.177 -3.869 0.864 1.00 92.56 82 LEU A C 1
ATOM 613 O O . LEU A 1 82 ? -15.814 -4.904 0.308 1.00 92.56 82 LEU A O 1
ATOM 617 N N . THR A 1 83 ? -15.306 -3.096 1.518 1.00 95.50 83 THR A N 1
ATOM 618 C CA . THR A 1 83 ? -13.880 -3.422 1.642 1.00 95.50 83 THR A CA 1
ATOM 619 C C . THR A 1 83 ? -13.568 -4.127 2.956 1.00 95.50 83 THR A C 1
ATOM 621 O O . THR A 1 83 ? -14.134 -3.828 4.008 1.00 95.50 83 THR A O 1
ATOM 624 N N . PHE A 1 84 ? -12.579 -5.020 2.912 1.00 96.38 84 PHE A N 1
ATOM 625 C CA . PHE A 1 84 ? -12.145 -5.794 4.068 1.00 96.38 84 PHE A CA 1
ATOM 626 C C . PHE A 1 84 ? -10.748 -5.378 4.529 1.00 96.38 84 PHE A C 1
ATOM 628 O O . PHE A 1 84 ? -9.837 -5.216 3.720 1.00 96.38 84 PHE A O 1
ATOM 635 N N . SER A 1 85 ? -10.567 -5.167 5.834 1.00 95.00 85 SER A N 1
ATOM 636 C CA . SER A 1 85 ? -9.274 -4.736 6.403 1.00 95.00 85 SER A CA 1
ATOM 637 C C . SER A 1 85 ? -8.875 -5.487 7.671 1.00 95.00 85 SER A C 1
ATOM 639 O O . SER A 1 85 ? -7.729 -5.376 8.098 1.00 95.00 85 SER A O 1
ATOM 641 N N . CYS A 1 86 ? -9.805 -6.214 8.289 1.00 96.88 86 CYS A N 1
ATOM 642 C CA . CYS A 1 86 ? -9.565 -6.926 9.534 1.00 96.88 86 CYS A CA 1
ATOM 643 C C . CYS A 1 86 ? -8.502 -8.021 9.356 1.00 96.88 86 CYS A C 1
ATOM 645 O O . CYS A 1 86 ? -8.469 -8.695 8.328 1.00 96.88 86 CYS A O 1
ATOM 647 N N . ILE A 1 87 ? -7.645 -8.195 10.365 1.00 96.75 87 ILE A N 1
ATOM 648 C CA . ILE A 1 87 ? -6.594 -9.228 10.380 1.00 96.75 87 ILE A CA 1
ATOM 649 C C . ILE A 1 87 ? -6.890 -10.393 11.333 1.00 96.75 87 ILE A C 1
ATOM 651 O O . ILE A 1 87 ? -6.146 -11.365 11.333 1.00 96.75 87 ILE A O 1
ATOM 655 N N . ASP A 1 88 ? -7.955 -10.293 12.128 1.00 96.94 88 ASP A N 1
ATOM 656 C CA . ASP A 1 88 ? -8.434 -11.351 13.028 1.00 96.94 88 ASP A CA 1
ATOM 657 C C . ASP A 1 88 ? -9.967 -11.439 12.944 1.00 96.94 88 ASP A C 1
ATOM 659 O O . ASP A 1 88 ? -10.653 -11.054 13.883 1.00 96.94 88 ASP A O 1
ATOM 663 N N . PRO A 1 89 ? -10.544 -11.801 11.788 1.00 96.88 89 PRO A N 1
ATOM 664 C CA . PRO A 1 89 ? -11.986 -11.717 11.585 1.00 96.88 89 PRO A CA 1
ATOM 665 C C . PRO A 1 89 ? -12.775 -12.762 12.382 1.00 96.88 89 PRO A C 1
ATOM 667 O O . PRO A 1 89 ? -12.264 -13.825 12.741 1.00 96.88 89 PRO A O 1
ATOM 670 N N . ARG A 1 90 ? -14.056 -12.472 12.635 1.00 97.12 90 ARG A N 1
ATOM 671 C CA . ARG A 1 90 ? -15.009 -13.403 13.259 1.00 97.12 90 ARG A CA 1
ATOM 672 C C . ARG A 1 90 ? -16.024 -13.833 12.203 1.00 97.12 90 ARG A C 1
ATOM 674 O O . ARG A 1 90 ? -16.989 -13.124 11.930 1.00 97.12 90 ARG A O 1
ATOM 681 N N . GLY A 1 91 ? -15.768 -14.976 11.570 1.00 95.38 91 GLY A N 1
ATOM 682 C CA . GLY A 1 91 ? -16.507 -15.380 10.372 1.00 95.38 91 GLY A CA 1
ATOM 683 C C . GLY A 1 91 ? -16.277 -14.377 9.238 1.00 95.38 91 GLY A C 1
ATOM 684 O O . GLY A 1 91 ? -15.133 -14.069 8.913 1.00 95.38 91 GLY A O 1
ATOM 685 N N . GLU A 1 92 ? -17.358 -13.846 8.671 1.00 94.88 92 GLU A N 1
ATOM 686 C CA . GLU A 1 92 ? -17.311 -12.839 7.598 1.00 94.88 92 GLU A CA 1
ATOM 687 C C . GLU A 1 92 ? -17.233 -11.392 8.115 1.00 94.88 92 GLU A C 1
ATOM 689 O O . GLU A 1 92 ? -17.138 -10.453 7.327 1.00 94.88 92 GLU A O 1
ATOM 694 N N . LEU A 1 93 ? -17.259 -11.195 9.437 1.00 95.75 93 LEU A N 1
ATOM 695 C CA . LEU A 1 93 ? -17.264 -9.872 10.053 1.00 95.75 93 LEU A CA 1
ATOM 696 C C . LEU A 1 93 ? -15.862 -9.430 10.475 1.00 95.75 93 LEU A C 1
ATOM 698 O O . LEU A 1 93 ? -15.035 -10.218 10.955 1.00 95.75 93 LEU A O 1
ATOM 702 N N . HIS A 1 94 ? -15.615 -8.122 10.387 1.00 97.31 94 HIS A N 1
ATOM 703 C CA . HIS A 1 94 ? -14.467 -7.496 11.037 1.00 97.31 94 HIS A CA 1
ATOM 704 C C . HIS A 1 94 ? -14.595 -7.671 12.553 1.00 97.31 94 HIS A C 1
ATOM 706 O O . HIS A 1 94 ? -15.652 -7.404 13.113 1.00 97.31 94 HIS A O 1
ATOM 712 N N . CYS A 1 95 ? -13.526 -8.053 13.257 1.00 97.00 95 CYS A N 1
ATOM 713 C CA . CYS A 1 95 ? -13.638 -8.276 14.705 1.00 97.00 95 CYS A CA 1
ATOM 714 C C . CYS A 1 95 ? -13.974 -7.029 15.518 1.00 97.00 95 CYS A C 1
ATOM 716 O O . CYS A 1 95 ? -14.571 -7.158 16.570 1.00 97.00 95 CYS A O 1
ATOM 718 N N . GLY A 1 96 ? -13.595 -5.836 15.053 1.00 95.69 96 GLY A N 1
ATOM 719 C CA . GLY A 1 96 ? -13.772 -4.582 15.795 1.00 95.69 96 GLY A CA 1
ATOM 720 C C . GLY A 1 96 ? -12.625 -4.218 16.744 1.00 95.69 96 GLY A C 1
ATOM 721 O O . GLY A 1 96 ? -12.456 -3.034 17.019 1.00 95.69 96 GLY A O 1
ATOM 722 N N . SER A 1 97 ? -11.783 -5.175 17.154 1.00 95.25 97 SER A N 1
ATOM 723 C CA . SER A 1 97 ? -10.764 -4.977 18.204 1.00 95.25 97 SER A CA 1
ATOM 724 C C . SER A 1 97 ? -9.298 -5.062 17.751 1.00 95.25 97 SER A C 1
ATOM 726 O O . SER A 1 97 ? -8.411 -4.580 18.455 1.00 95.25 97 SER A O 1
ATOM 728 N N . CYS A 1 98 ? -8.994 -5.616 16.569 1.00 96.31 98 CYS A N 1
ATOM 729 C CA . CYS A 1 98 ? -7.611 -5.658 16.072 1.00 96.31 98 CYS A CA 1
ATOM 730 C C . CYS A 1 98 ? -7.092 -4.270 15.643 1.00 96.31 98 CYS A C 1
ATOM 732 O O . CYS A 1 98 ? -7.863 -3.377 15.280 1.00 96.31 98 CYS A O 1
ATOM 734 N N . ASN A 1 99 ? -5.765 -4.108 15.581 1.00 95.00 99 ASN A N 1
ATOM 735 C CA . ASN A 1 99 ? -5.129 -2.845 15.180 1.00 95.00 99 ASN A CA 1
ATOM 736 C C . ASN A 1 99 ? -5.606 -2.322 13.809 1.00 95.00 99 ASN A C 1
ATOM 738 O O . ASN A 1 99 ? -5.772 -1.118 13.641 1.00 95.00 99 ASN A O 1
ATOM 742 N N . LYS A 1 100 ? -5.891 -3.199 12.838 1.00 95.06 100 LYS A N 1
ATOM 743 C CA . LYS A 1 100 ? -6.406 -2.791 11.522 1.00 95.06 100 LYS A CA 1
ATOM 744 C C . LYS A 1 100 ? -7.866 -2.347 11.543 1.00 95.06 100 LYS A C 1
ATOM 746 O O . LYS A 1 100 ? -8.220 -1.456 10.774 1.00 95.06 100 LYS A O 1
ATOM 751 N N . CYS A 1 101 ? -8.692 -2.901 12.432 1.00 96.25 101 CYS A N 1
ATOM 752 C CA . CYS A 1 101 ? -10.035 -2.373 12.686 1.00 96.25 101 CYS A CA 1
ATOM 753 C C . CYS A 1 101 ? -9.948 -0.972 13.307 1.00 96.25 101 CYS A C 1
ATOM 755 O O . CYS A 1 101 ? -10.605 -0.057 12.820 1.00 96.25 101 CYS A O 1
ATOM 757 N N . ALA A 1 102 ? -9.068 -0.775 14.295 1.00 94.62 102 ALA A N 1
ATOM 758 C CA . ALA A 1 102 ? -8.852 0.535 14.912 1.00 94.62 102 ALA A CA 1
ATOM 759 C C . ALA A 1 102 ? -8.339 1.584 13.902 1.00 94.62 102 ALA A C 1
ATOM 761 O O . ALA A 1 102 ? -8.881 2.687 13.825 1.00 94.62 102 ALA A O 1
ATOM 762 N N . GLU A 1 103 ? -7.346 1.235 13.072 1.00 93.81 103 GLU A N 1
ATOM 763 C CA . GLU A 1 103 ? -6.852 2.099 11.986 1.00 93.81 103 GLU A CA 1
ATOM 764 C C . GLU A 1 103 ? -7.966 2.472 10.998 1.00 93.81 103 GLU A C 1
ATOM 766 O O . GLU A 1 103 ? -8.027 3.617 10.550 1.00 93.81 103 GLU A O 1
ATOM 771 N N . ARG A 1 104 ? -8.843 1.522 10.648 1.00 94.56 104 ARG A N 1
ATOM 772 C CA . ARG A 1 104 ? -9.981 1.745 9.748 1.00 94.56 104 ARG A CA 1
ATOM 773 C C . ARG A 1 104 ? -10.987 2.727 10.346 1.00 94.56 104 ARG A C 1
ATOM 775 O O . ARG A 1 104 ? -11.290 3.725 9.697 1.00 94.56 104 ARG A O 1
ATOM 782 N N . GLN A 1 105 ? -11.449 2.483 11.571 1.00 93.94 105 GLN A N 1
ATOM 783 C CA . GLN A 1 105 ? -12.395 3.362 12.269 1.00 93.94 105 GLN A CA 1
ATOM 784 C C . GLN A 1 105 ? -11.827 4.780 12.394 1.00 93.94 105 GLN A C 1
ATOM 786 O O . GLN A 1 105 ? -12.497 5.761 12.074 1.00 93.94 105 GLN A O 1
ATOM 791 N N . GLN A 1 106 ? -10.548 4.900 12.771 1.00 93.81 106 GLN A N 1
ATOM 792 C CA . GLN A 1 106 ? -9.873 6.193 12.838 1.00 93.81 106 GLN A CA 1
ATOM 793 C C . GLN A 1 106 ? -9.816 6.886 11.474 1.00 93.81 106 GLN A C 1
ATOM 795 O O . GLN A 1 106 ? -10.057 8.087 11.388 1.00 93.81 106 GLN A O 1
ATOM 800 N N . ALA A 1 107 ? -9.530 6.143 10.406 1.00 93.44 107 ALA A N 1
ATOM 801 C CA . ALA A 1 107 ? -9.513 6.663 9.046 1.00 93.44 107 ALA A CA 1
ATOM 802 C C . ALA A 1 107 ? -10.871 7.251 8.623 1.00 93.44 107 ALA A C 1
ATOM 804 O O . ALA A 1 107 ? -10.890 8.330 8.033 1.00 93.44 107 ALA A O 1
ATOM 805 N N . PHE A 1 108 ? -11.990 6.590 8.945 1.00 94.62 108 PHE A N 1
ATOM 806 C CA . PHE A 1 108 ? -13.336 7.130 8.703 1.00 94.62 108 PHE A CA 1
ATOM 807 C C . PHE A 1 108 ? -13.598 8.407 9.509 1.00 94.62 108 PHE A C 1
ATOM 809 O O . PHE A 1 108 ? -14.039 9.409 8.938 1.00 94.62 108 PHE A O 1
ATOM 816 N N . ARG A 1 109 ? -13.230 8.414 10.799 1.00 92.94 109 ARG A N 1
ATOM 817 C CA . ARG A 1 109 ? -13.340 9.601 11.665 1.00 92.94 109 ARG A CA 1
ATOM 818 C C . ARG A 1 109 ? -12.544 10.789 11.124 1.00 92.94 109 ARG A C 1
ATOM 820 O O . ARG A 1 109 ? -13.079 11.890 11.048 1.00 92.94 109 ARG A O 1
ATOM 827 N N . CYS A 1 110 ? -11.303 10.573 10.683 1.00 91.50 110 CYS A N 1
ATOM 828 C CA . CYS A 1 110 ? -10.438 11.632 10.147 1.00 91.50 110 CYS A CA 1
ATOM 829 C C . CYS A 1 110 ? -10.998 12.322 8.894 1.00 91.50 110 CYS A C 1
ATOM 831 O O . CYS A 1 110 ? -10.607 13.451 8.602 1.00 91.50 110 CYS A O 1
ATOM 833 N N . VAL A 1 111 ? -11.881 11.661 8.139 1.00 93.31 111 VAL A N 1
ATOM 834 C CA . VAL A 1 111 ? -12.531 12.241 6.950 1.00 93.31 111 VAL A CA 1
ATOM 835 C C . VAL A 1 111 ? -13.996 12.612 7.194 1.00 93.31 111 VAL A C 1
ATOM 837 O O . VAL A 1 111 ? -14.707 12.922 6.241 1.00 93.31 111 VAL A O 1
ATOM 840 N N . GLY A 1 112 ? -14.461 12.570 8.448 1.00 91.50 112 GLY A N 1
ATOM 841 C CA . GLY A 1 112 ? -15.829 12.931 8.824 1.00 91.50 112 GLY A CA 1
ATOM 842 C C . GLY A 1 112 ? -16.906 12.039 8.199 1.00 91.50 112 GLY A C 1
ATOM 843 O O . GLY A 1 112 ? -18.024 12.501 7.982 1.00 91.50 112 GLY A O 1
ATOM 844 N N . ARG A 1 113 ? -16.584 10.780 7.869 1.00 90.25 113 ARG A N 1
ATOM 845 C CA . ARG A 1 113 ? -17.543 9.818 7.306 1.00 90.25 113 ARG A CA 1
ATOM 846 C C . ARG A 1 113 ? -17.956 8.790 8.348 1.00 90.25 113 ARG A C 1
ATOM 848 O O . ARG A 1 113 ? -17.136 8.349 9.148 1.00 90.25 113 ARG A O 1
ATOM 855 N N . LEU A 1 114 ? -19.217 8.372 8.278 1.00 91.25 114 LEU A N 1
ATOM 856 C CA . LEU A 1 114 ? -19.701 7.225 9.034 1.00 91.25 114 LEU A CA 1
ATOM 857 C C . LEU A 1 114 ? -19.043 5.947 8.498 1.00 91.25 114 LEU A C 1
ATOM 859 O O . LEU A 1 114 ? -19.030 5.714 7.287 1.00 91.25 114 LEU A O 1
ATOM 863 N N . ASP A 1 115 ? -18.502 5.136 9.401 1.00 93.25 115 ASP A N 1
ATOM 864 C CA . ASP A 1 115 ? -18.060 3.781 9.087 1.00 93.25 115 ASP A CA 1
ATOM 865 C C . ASP A 1 115 ? -19.283 2.856 9.095 1.00 93.25 115 ASP A C 1
ATOM 867 O O . ASP A 1 115 ? -19.879 2.622 10.142 1.00 93.25 115 ASP A O 1
ATOM 871 N N . LEU A 1 116 ? -19.682 2.368 7.918 1.00 93.38 116 LEU A N 1
ATOM 872 C CA . LEU A 1 116 ? -20.824 1.459 7.756 1.00 93.38 116 LEU A CA 1
ATOM 873 C C . LEU A 1 116 ? -20.424 -0.024 7.881 1.00 93.38 116 LEU A C 1
ATOM 875 O O . LEU A 1 116 ? -21.235 -0.904 7.597 1.00 93.38 116 LEU A O 1
ATOM 879 N N . THR A 1 117 ? -19.176 -0.332 8.250 1.00 93.31 117 THR A N 1
ATOM 880 C CA . THR A 1 117 ? -18.749 -1.717 8.475 1.00 93.31 117 THR A CA 1
ATOM 881 C C . THR A 1 117 ? -19.487 -2.329 9.665 1.00 93.31 117 THR A C 1
ATOM 883 O O . THR A 1 117 ? -19.526 -1.760 10.752 1.00 93.31 117 THR A O 1
ATOM 886 N N . VAL A 1 118 ? -20.025 -3.534 9.468 1.00 92.75 118 VAL A N 1
ATOM 887 C CA . VAL A 1 118 ? -20.591 -4.347 10.548 1.00 92.75 118 VAL A CA 1
ATOM 888 C C . VAL A 1 118 ? -19.453 -5.076 11.261 1.00 92.75 118 VAL A C 1
ATOM 890 O O . VAL A 1 118 ? -18.742 -5.883 10.658 1.00 92.75 118 VAL A O 1
ATOM 893 N N . TYR A 1 119 ? -19.275 -4.777 12.546 1.00 94.44 119 TYR A N 1
ATOM 894 C CA . TYR A 1 119 ? -18.248 -5.376 13.397 1.00 94.44 119 TYR A CA 1
ATOM 895 C C . TYR A 1 119 ? -18.845 -6.465 14.300 1.00 94.44 119 TYR A C 1
ATOM 897 O O . TYR A 1 119 ? -19.991 -6.362 14.730 1.00 94.44 119 TYR A O 1
ATOM 905 N N . ALA A 1 120 ? -18.070 -7.511 14.591 1.00 95.19 120 ALA A N 1
ATOM 906 C CA . ALA A 1 120 ? -18.497 -8.614 15.454 1.00 95.19 120 ALA A CA 1
ATOM 907 C C . ALA A 1 120 ? -18.526 -8.232 16.942 1.00 95.19 120 ALA A C 1
ATOM 909 O O . ALA A 1 120 ? -19.429 -8.634 17.670 1.00 95.19 120 ALA A O 1
ATOM 910 N N . GLU A 1 121 ? -17.542 -7.456 17.396 1.00 87.75 121 GLU A N 1
ATOM 911 C CA . GLU A 1 121 ? -17.515 -6.872 18.735 1.00 87.75 121 GLU A CA 1
ATOM 912 C C . GLU A 1 121 ? -17.928 -5.399 18.629 1.00 87.75 121 GLU A C 1
ATOM 914 O O . GLU A 1 121 ? -17.506 -4.695 17.705 1.00 87.75 121 GLU A O 1
ATOM 919 N N . ARG A 1 122 ? -18.752 -4.919 19.575 1.00 64.88 122 ARG A N 1
ATOM 920 C CA . ARG A 1 122 ? -19.102 -3.495 19.643 1.00 64.88 122 ARG A CA 1
ATOM 921 C C . ARG A 1 122 ? -17.830 -2.676 19.798 1.00 64.88 122 ARG A C 1
ATOM 923 O O . ARG A 1 122 ? -17.043 -2.886 20.720 1.00 64.88 122 ARG A O 1
ATOM 930 N N . THR A 1 123 ? -17.644 -1.723 18.900 1.00 58.03 123 THR A N 1
ATOM 931 C CA . THR A 1 123 ? -16.552 -0.757 18.977 1.00 58.03 123 THR A CA 1
ATOM 932 C C . THR A 1 123 ? -16.766 0.165 20.181 1.00 58.03 123 THR A C 1
ATOM 934 O O . THR A 1 123 ? -17.909 0.464 20.521 1.00 58.03 123 THR A O 1
ATOM 937 N N . PHE A 1 124 ? -15.685 0.644 20.804 1.00 52.81 124 PHE A N 1
ATOM 938 C CA . PHE A 1 124 ? -15.691 1.489 22.015 1.00 52.81 124 PHE A CA 1
ATOM 939 C C . PHE A 1 124 ? -16.657 2.701 21.990 1.00 52.81 124 PHE A C 1
ATOM 941 O O . PHE A 1 124 ? -17.016 3.198 23.053 1.00 52.81 124 PHE A O 1
ATOM 948 N N . ASP A 1 125 ? -17.102 3.153 20.813 1.00 54.06 125 ASP A N 1
ATOM 949 C CA . ASP A 1 125 ? -17.989 4.310 20.616 1.00 54.06 125 ASP A CA 1
ATOM 950 C C . ASP A 1 125 ? -19.503 4.031 20.823 1.00 54.06 125 ASP A C 1
ATOM 952 O O . ASP A 1 125 ? -20.300 4.964 20.747 1.00 54.06 125 ASP A O 1
ATOM 956 N N . GLU A 1 126 ? -19.931 2.795 21.125 1.00 49.16 126 GLU A N 1
ATOM 957 C CA . GLU A 1 126 ? -21.331 2.497 21.518 1.00 49.16 126 GLU A CA 1
ATOM 958 C C . GLU A 1 126 ? -21.580 2.522 23.038 1.00 49.16 126 GLU A C 1
ATOM 960 O O . GLU A 1 126 ? -22.711 2.320 23.492 1.00 49.16 126 GLU A O 1
ATOM 965 N N . LEU A 1 127 ? -20.554 2.774 23.856 1.00 45.28 127 LEU A N 1
ATOM 966 C CA . LEU A 1 127 ? -20.771 3.038 25.276 1.00 45.28 127 LEU A CA 1
ATOM 967 C C . LEU A 1 127 ? -21.340 4.458 25.423 1.00 45.28 127 LEU A C 1
ATOM 969 O O . LEU A 1 127 ? -20.730 5.402 24.911 1.00 45.28 127 LEU A O 1
ATOM 973 N N . PRO A 1 128 ? -22.486 4.655 26.108 1.00 42.38 128 PRO A N 1
ATOM 974 C CA . PRO A 1 128 ? -22.954 5.999 26.416 1.00 42.38 128 PRO A CA 1
ATOM 975 C C . PRO A 1 128 ? -21.815 6.752 27.106 1.00 42.38 128 PRO A C 1
ATOM 977 O O . PRO A 1 128 ? -21.210 6.230 28.047 1.00 42.38 128 PRO A O 1
ATOM 980 N N . ARG A 1 129 ? -21.497 7.964 26.620 1.00 54.72 129 ARG A N 1
ATOM 981 C CA . ARG A 1 129 ? -20.551 8.849 27.315 1.00 54.72 129 ARG A CA 1
ATOM 982 C C . ARG A 1 129 ? -20.988 8.893 28.782 1.00 54.72 129 ARG A C 1
ATOM 984 O O . ARG A 1 129 ? -22.186 9.093 29.004 1.00 54.72 129 ARG A O 1
ATOM 991 N N . PRO A 1 130 ? -20.087 8.697 29.762 1.00 45.66 130 PRO A N 1
ATOM 992 C CA . PRO A 1 130 ? -20.466 8.865 31.155 1.00 45.66 130 PRO A CA 1
ATOM 993 C C . PRO A 1 130 ? -21.110 10.244 31.282 1.00 45.66 130 PRO A C 1
ATOM 995 O O . PRO A 1 130 ? -20.498 11.249 30.916 1.00 45.66 130 PRO A O 1
ATOM 998 N N . MET A 1 131 ? -22.378 10.270 31.700 1.00 44.06 131 MET A N 1
ATOM 999 C CA . MET A 1 131 ? -23.051 11.509 32.057 1.00 44.06 131 MET A CA 1
ATOM 1000 C C . MET A 1 131 ? -22.223 12.114 33.184 1.00 44.06 131 MET A C 1
ATOM 1002 O O . MET A 1 131 ? -22.201 11.589 34.294 1.00 44.06 131 MET A O 1
ATOM 1006 N N . THR A 1 132 ? -21.466 13.158 32.864 1.00 52.22 132 THR A N 1
ATOM 1007 C CA . THR A 1 132 ? -20.801 13.988 33.860 1.00 52.22 132 THR A CA 1
ATOM 1008 C C . THR A 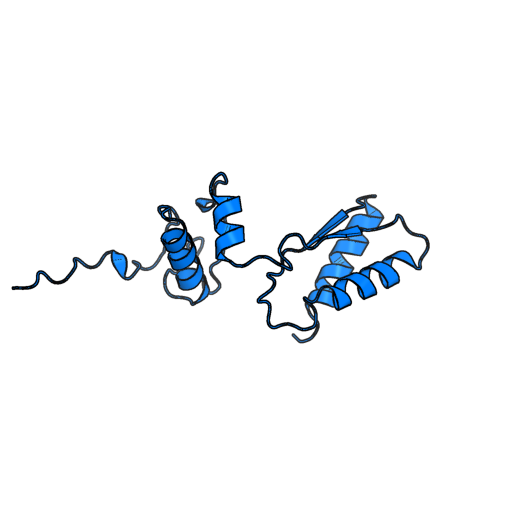1 132 ? -21.892 14.584 34.740 1.00 52.22 132 THR A C 1
ATOM 1010 O O . THR A 1 132 ? -22.757 15.297 34.226 1.00 52.22 132 THR A O 1
ATOM 1013 N N . ALA A 1 133 ? -21.877 14.209 36.019 1.00 45.59 133 ALA A N 1
ATOM 1014 C CA . ALA A 1 133 ? -22.634 14.860 37.081 1.00 45.59 133 ALA A CA 1
ATOM 1015 C C . ALA A 1 133 ? -22.033 16.232 37.406 1.00 45.59 133 ALA A C 1
ATOM 1017 O O . ALA A 1 133 ? -20.799 16.381 37.235 1.00 45.59 133 ALA A O 1
#

pLDDT: mean 89.06, std 13.23, range [42.38, 97.31]